Protein AF-A0A966WTR9-F1 (afdb_monomer)

Nearest PDB structures (foldseek):
  5vy1-assembly1_A  TM=8.116E-01  e=1.326E-02  Bombyx mori
  5vy1-assembly2_B  TM=8.056E-01  e=3.509E-02  Bombyx mori
  5vqg-assembly1_A  TM=7.718E-01  e=3.509E-02  Bombyx mori
  1n27-assembly1_A  TM=5.416E-01  e=1.338E-01  Mus musculus
  1yby-assembly1_B  TM=5.704E-01  e=6.509E-01  Acetivibrio thermocellus

Radius of gyration: 35.1 Å; Cα contacts (8 Å, |Δi|>4): 153; chains: 1; bounding box: 40×88×112 Å

Structure (mmCIF, N/CA/C/O backbone):
data_AF-A0A966WTR9-F1
#
_entry.id   AF-A0A966WTR9-F1
#
loop_
_atom_site.group_PDB
_atom_site.id
_atom_site.type_symbol
_atom_site.label_atom_id
_atom_site.label_alt_id
_atom_site.label_comp_id
_atom_site.label_asym_id
_atom_site.label_entity_id
_atom_site.label_seq_id
_atom_site.pdbx_PDB_ins_code
_atom_site.Cartn_x
_atom_site.Cartn_y
_atom_site.Cartn_z
_atom_site.occupancy
_atom_site.B_iso_or_equiv
_atom_site.auth_seq_id
_atom_site.auth_comp_id
_atom_site.auth_asym_id
_atom_site.auth_atom_id
_atom_site.pdbx_PDB_model_num
ATOM 1 N N . MET A 1 1 ? -11.547 19.843 -54.036 1.00 42.50 1 MET A N 1
ATOM 2 C CA . MET A 1 1 ? -10.517 19.031 -53.358 1.00 42.50 1 MET A CA 1
ATOM 3 C C . MET A 1 1 ? -10.434 19.549 -51.929 1.00 42.50 1 MET A C 1
ATOM 5 O O . MET A 1 1 ? -9.805 20.568 -51.692 1.00 42.50 1 MET A O 1
ATOM 9 N N . ILE A 1 2 ? -11.232 18.971 -51.029 1.00 42.31 2 ILE A N 1
ATOM 10 C CA . ILE A 1 2 ? -11.314 19.386 -4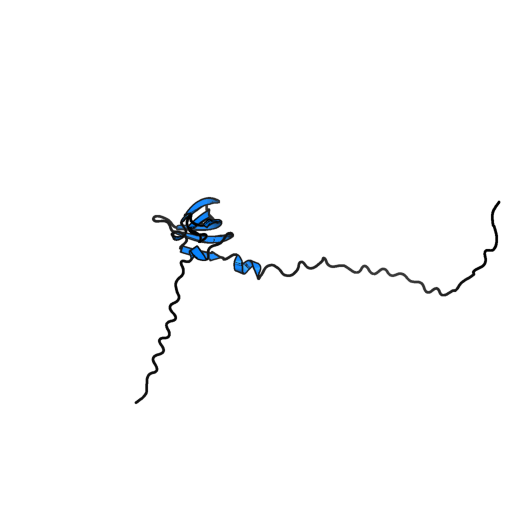9.621 1.00 42.31 2 ILE A CA 1
ATOM 11 C C . ILE A 1 2 ? -10.235 18.598 -48.881 1.00 42.31 2 ILE A C 1
ATOM 13 O O . ILE A 1 2 ? -10.283 17.370 -48.862 1.00 42.31 2 ILE A O 1
ATOM 17 N N . GLY A 1 3 ? -9.236 19.298 -48.347 1.00 41.25 3 GLY A N 1
ATOM 18 C CA . GLY A 1 3 ? -8.239 18.702 -47.467 1.00 41.25 3 GLY A CA 1
ATOM 19 C C . GLY A 1 3 ? -8.897 18.341 -46.143 1.00 41.25 3 GLY A C 1
ATOM 20 O O . GLY A 1 3 ? -9.373 19.218 -45.428 1.00 41.25 3 GLY A O 1
ATOM 21 N N . VAL A 1 4 ? -8.950 17.049 -45.834 1.00 51.28 4 VAL A N 1
ATOM 22 C CA . VAL A 1 4 ? -9.266 16.565 -44.491 1.00 51.28 4 VAL A CA 1
ATOM 23 C C . VAL A 1 4 ? -8.014 16.735 -43.635 1.00 51.28 4 VAL A C 1
ATOM 25 O O . VAL A 1 4 ? -7.055 15.976 -43.753 1.00 51.28 4 VAL A O 1
ATOM 28 N N . SER A 1 5 ? -7.992 17.785 -42.816 1.00 47.16 5 SER A N 1
ATOM 29 C CA . SER A 1 5 ? -6.986 17.953 -41.770 1.00 47.16 5 SER A CA 1
ATOM 30 C C . SER A 1 5 ? -7.114 16.790 -40.790 1.00 47.16 5 SER A C 1
ATOM 32 O O . SER A 1 5 ? -8.107 16.685 -40.073 1.00 47.16 5 SER A O 1
ATOM 34 N N . GLY A 1 6 ? -6.124 15.899 -40.796 1.00 43.19 6 GLY A N 1
ATOM 35 C CA . GLY A 1 6 ? -5.984 14.847 -39.801 1.00 43.19 6 GLY A CA 1
ATOM 36 C C . GLY A 1 6 ? -5.632 15.463 -38.454 1.00 43.19 6 GLY A C 1
ATOM 37 O O . GLY A 1 6 ? -4.472 15.773 -38.195 1.00 43.19 6 GLY A O 1
ATOM 38 N N . ASP A 1 7 ? -6.638 15.641 -37.604 1.00 53.59 7 ASP A N 1
ATOM 39 C CA . ASP A 1 7 ? -6.426 15.739 -36.166 1.00 53.59 7 ASP A CA 1
ATOM 40 C C . ASP A 1 7 ? -6.000 14.354 -35.665 1.00 53.59 7 ASP A C 1
ATOM 42 O O . ASP A 1 7 ? -6.775 13.400 -35.636 1.00 53.59 7 ASP A O 1
ATOM 46 N N . SER A 1 8 ? -4.717 14.200 -35.366 1.00 53.16 8 SER A N 1
ATOM 47 C CA . SER A 1 8 ? -4.193 13.034 -34.652 1.00 53.16 8 SER A CA 1
ATOM 48 C C . SER A 1 8 ? -3.019 13.471 -33.792 1.00 53.16 8 SER A C 1
ATOM 50 O O . SER A 1 8 ? -1.902 12.974 -33.894 1.00 53.16 8 SER A O 1
ATOM 52 N N . GLY A 1 9 ? -3.290 14.443 -32.923 1.00 41.25 9 GLY A N 1
ATOM 53 C CA . GLY A 1 9 ? -2.453 14.755 -31.774 1.00 41.25 9 GLY A CA 1
ATOM 54 C C . GLY A 1 9 ? -2.839 13.879 -30.588 1.00 41.25 9 GLY A C 1
ATOM 55 O O . GLY A 1 9 ? -3.249 14.403 -29.554 1.00 41.25 9 GLY A O 1
ATOM 56 N N . ALA A 1 10 ? -2.729 12.553 -30.721 1.00 48.59 10 ALA A N 1
ATOM 57 C CA . ALA A 1 10 ? -2.759 11.665 -29.566 1.00 48.59 10 ALA A CA 1
ATOM 58 C C . ALA A 1 10 ? -1.513 11.967 -28.723 1.00 48.59 10 ALA A C 1
ATOM 60 O O . ALA A 1 10 ? -0.435 11.414 -28.936 1.00 48.59 10 ALA A O 1
ATOM 61 N N . ARG A 1 11 ? -1.650 12.917 -27.793 1.00 50.09 11 ARG A N 1
ATOM 62 C CA . ARG A 1 11 ? -0.721 13.112 -26.685 1.00 50.09 11 ARG A CA 1
ATOM 63 C C . ARG A 1 11 ? -0.646 11.773 -25.966 1.00 50.09 11 ARG A C 1
ATOM 65 O O . ARG A 1 11 ? -1.601 11.404 -25.291 1.00 50.09 11 ARG A O 1
ATOM 72 N N . GLY A 1 12 ? 0.437 11.028 -26.174 1.00 40.59 12 GLY A N 1
ATOM 73 C CA . GLY A 1 12 ? 0.712 9.825 -25.405 1.00 40.59 12 GLY A CA 1
ATOM 74 C C . GLY A 1 12 ? 0.669 10.210 -23.936 1.00 40.59 12 GLY A C 1
ATOM 75 O O . GLY A 1 12 ? 1.545 10.927 -23.460 1.00 40.59 12 GLY A O 1
ATOM 76 N N . VAL A 1 13 ? -0.399 9.823 -23.241 1.00 55.16 13 VAL A N 1
ATOM 77 C CA . VAL A 1 13 ? -0.427 9.894 -21.788 1.00 55.16 13 VAL A CA 1
ATOM 78 C C . VAL A 1 13 ? 0.572 8.836 -21.371 1.00 55.16 13 VAL A C 1
ATOM 80 O O . VAL A 1 13 ? 0.293 7.645 -21.471 1.00 55.16 13 VAL A O 1
ATOM 83 N N . GLU A 1 14 ? 1.780 9.261 -21.026 1.00 52.31 14 GLU A N 1
ATOM 84 C CA . GLU A 1 14 ? 2.748 8.382 -20.397 1.00 52.31 14 GLU A CA 1
ATOM 85 C C . GLU A 1 14 ? 2.097 7.886 -19.105 1.00 52.31 14 GLU A C 1
ATOM 87 O O . GLU A 1 14 ? 1.940 8.638 -18.141 1.00 52.31 14 GLU A O 1
ATOM 92 N N . LEU A 1 15 ? 1.584 6.652 -19.145 1.00 61.50 15 LEU A N 1
ATOM 93 C CA . LEU A 1 15 ? 0.920 6.004 -18.023 1.00 61.50 15 LEU A CA 1
ATOM 94 C C . LEU A 1 15 ? 2.002 5.664 -17.005 1.00 61.50 15 LEU A C 1
ATOM 96 O O . LEU A 1 15 ? 2.492 4.537 -16.946 1.00 61.50 15 LEU A O 1
ATOM 100 N N . GLN A 1 16 ? 2.419 6.668 -16.237 1.00 72.62 16 GLN A N 1
ATOM 101 C CA . GLN A 1 16 ? 3.275 6.424 -15.093 1.00 72.62 16 GLN A CA 1
ATOM 102 C C . GLN A 1 16 ? 2.561 5.429 -14.171 1.00 72.62 16 GLN A C 1
ATOM 104 O O . GLN A 1 16 ? 1.354 5.571 -13.938 1.00 72.62 16 GLN A O 1
ATOM 109 N N . PRO A 1 17 ? 3.271 4.411 -13.660 1.00 81.38 17 PRO A N 1
ATOM 110 C CA . PRO A 1 17 ? 2.685 3.470 -12.725 1.00 81.38 17 PRO A CA 1
ATOM 111 C C . PRO A 1 17 ? 2.046 4.207 -11.548 1.00 81.38 17 PRO A C 1
ATOM 113 O O . PRO A 1 17 ? 2.687 5.048 -10.918 1.00 81.38 17 PRO A O 1
ATOM 116 N N . GLN A 1 18 ? 0.785 3.891 -11.243 1.00 83.12 18 GLN A N 1
ATOM 117 C CA . GLN A 1 18 ? 0.010 4.646 -10.252 1.00 83.12 18 GLN A CA 1
ATOM 118 C C . GLN A 1 18 ? 0.656 4.636 -8.862 1.00 83.12 18 GLN A C 1
ATOM 120 O O . GLN A 1 18 ? 0.543 5.610 -8.122 1.00 83.12 18 GLN A O 1
ATOM 125 N N . PHE A 1 19 ? 1.401 3.579 -8.529 1.00 84.00 19 PHE A N 1
ATOM 126 C CA . PHE A 1 19 ? 2.123 3.477 -7.264 1.00 84.00 19 PHE A CA 1
ATOM 127 C C . PHE A 1 19 ? 3.179 4.572 -7.063 1.00 84.00 19 PHE A C 1
ATOM 129 O O . PHE A 1 19 ? 3.492 4.897 -5.923 1.00 84.00 19 PHE A O 1
ATOM 136 N N . LEU A 1 20 ? 3.707 5.186 -8.130 1.00 88.62 20 LEU A N 1
ATOM 137 C CA . LEU A 1 20 ? 4.664 6.292 -8.003 1.00 88.62 20 LEU A CA 1
ATOM 138 C C . LEU A 1 20 ? 4.027 7.551 -7.402 1.00 88.62 20 LEU A C 1
ATOM 140 O O . LEU A 1 20 ? 4.736 8.378 -6.835 1.00 88.62 20 LEU A O 1
ATOM 144 N N . ALA A 1 21 ? 2.703 7.687 -7.510 1.00 89.50 21 ALA A N 1
ATOM 145 C CA . ALA A 1 21 ? 1.945 8.779 -6.908 1.00 89.50 21 ALA A CA 1
ATOM 146 C C . ALA A 1 21 ? 1.409 8.440 -5.505 1.00 89.50 21 ALA A C 1
ATOM 148 O O . ALA A 1 21 ? 0.863 9.320 -4.839 1.00 89.50 21 ALA A O 1
ATOM 149 N N . ALA A 1 22 ? 1.535 7.188 -5.050 1.00 91.44 22 ALA A N 1
ATOM 150 C CA . ALA A 1 22 ? 0.999 6.759 -3.766 1.00 91.44 22 ALA A CA 1
ATOM 151 C C . ALA A 1 22 ? 1.872 7.275 -2.613 1.00 91.44 22 ALA A C 1
ATOM 153 O O . ALA A 1 22 ? 3.088 7.074 -2.585 1.00 91.44 22 ALA A O 1
ATOM 154 N N . GLY A 1 23 ? 1.236 7.919 -1.637 1.00 92.44 23 GLY A N 1
ATOM 155 C CA . GLY A 1 23 ? 1.884 8.470 -0.448 1.00 92.44 23 GLY A CA 1
ATOM 156 C C . GLY A 1 23 ? 1.200 8.064 0.855 1.00 92.44 23 GLY A C 1
ATOM 157 O O . GLY A 1 23 ? 0.094 7.522 0.861 1.00 92.44 23 GLY A O 1
ATOM 158 N N . VAL A 1 24 ? 1.856 8.356 1.982 1.00 94.94 24 VAL A N 1
ATOM 159 C CA . VAL A 1 24 ? 1.303 8.103 3.322 1.00 94.94 24 VAL A CA 1
ATOM 160 C C . VAL A 1 24 ? -0.058 8.793 3.488 1.00 94.94 24 VAL A C 1
ATOM 162 O O . VAL A 1 24 ? -0.255 9.953 3.119 1.00 94.94 24 VAL A O 1
ATOM 165 N N . GLY A 1 25 ? -1.013 8.050 4.041 1.00 94.25 25 GLY A N 1
ATOM 166 C CA . GLY A 1 25 ? -2.398 8.450 4.255 1.00 94.25 25 GLY A CA 1
ATOM 167 C C . GLY A 1 25 ? -3.323 8.225 3.056 1.00 94.25 25 GLY A C 1
ATOM 168 O O . GLY A 1 25 ? -4.536 8.330 3.221 1.00 94.25 25 GLY A O 1
ATOM 169 N N . ASN A 1 26 ? -2.806 7.901 1.866 1.00 95.69 26 ASN A N 1
ATOM 170 C CA . ASN A 1 26 ? -3.660 7.552 0.728 1.00 95.69 26 ASN A CA 1
ATOM 171 C C . ASN A 1 26 ? -4.388 6.223 0.980 1.00 95.69 26 ASN A C 1
ATOM 173 O O . ASN A 1 26 ? -3.811 5.299 1.560 1.00 95.69 26 ASN A O 1
ATOM 177 N N . LEU A 1 27 ? -5.628 6.111 0.496 1.00 96.00 27 LEU A N 1
ATOM 178 C CA . LEU A 1 27 ? -6.318 4.821 0.383 1.00 96.00 27 LEU A CA 1
ATOM 179 C C . LEU A 1 27 ? -5.982 4.216 -0.968 1.00 96.00 27 LEU A C 1
ATOM 181 O O . LEU A 1 27 ? -6.203 4.849 -2.003 1.00 96.00 27 LEU A O 1
ATOM 185 N N . VAL A 1 28 ? -5.490 2.987 -0.945 1.00 96.69 28 VAL A N 1
ATOM 186 C CA . VAL A 1 28 ? -5.048 2.273 -2.138 1.00 96.69 28 VAL A CA 1
ATOM 187 C C . VAL A 1 28 ? -5.773 0.945 -2.294 1.00 96.69 28 VAL A C 1
ATOM 189 O O . VAL A 1 28 ? -6.201 0.342 -1.307 1.00 96.69 28 VAL A O 1
ATOM 192 N N . VAL A 1 29 ? -5.875 0.489 -3.541 1.00 97.06 29 VAL A N 1
ATOM 193 C CA . VAL A 1 29 ? -6.216 -0.895 -3.879 1.00 97.06 29 VAL A CA 1
ATOM 194 C C . VAL A 1 29 ? -4.922 -1.667 -4.078 1.00 97.06 29 VAL A C 1
ATOM 196 O O . VAL A 1 29 ? -4.079 -1.292 -4.898 1.00 97.06 29 VAL A O 1
ATOM 199 N N . VAL A 1 30 ? -4.792 -2.759 -3.337 1.00 96.50 30 VAL A N 1
ATOM 200 C CA . VAL A 1 30 ? -3.706 -3.722 -3.464 1.00 96.50 30 VAL A CA 1
ATOM 201 C C . VAL A 1 30 ? -4.239 -4.951 -4.186 1.00 96.50 30 VAL A C 1
ATOM 203 O O . VAL A 1 30 ? -5.203 -5.564 -3.732 1.00 96.50 30 VAL A O 1
ATOM 206 N N . GLN A 1 31 ? -3.587 -5.334 -5.278 1.00 96.31 31 GLN A N 1
ATOM 207 C CA . GLN A 1 31 ? -3.857 -6.562 -6.014 1.00 96.31 31 GLN A CA 1
ATOM 208 C C . GLN A 1 31 ? -2.700 -7.540 -5.806 1.00 96.31 31 GLN A C 1
ATOM 210 O O . GLN A 1 31 ? -1.542 -7.247 -6.101 1.00 96.31 31 GLN A O 1
ATOM 215 N N . THR A 1 32 ? -3.023 -8.729 -5.313 1.00 91.75 32 THR A N 1
ATOM 216 C CA . THR A 1 32 ? -2.120 -9.885 -5.292 1.00 91.75 32 THR A CA 1
ATOM 217 C C . THR A 1 32 ? -2.558 -10.891 -6.358 1.00 91.75 32 THR A C 1
ATOM 219 O O . THR A 1 32 ? -3.547 -10.667 -7.056 1.00 91.75 32 THR A O 1
ATOM 222 N N . ARG A 1 33 ? -1.831 -12.005 -6.505 1.00 91.31 33 ARG A N 1
ATOM 223 C CA . ARG A 1 33 ? -2.186 -13.044 -7.488 1.00 91.31 33 ARG A CA 1
ATOM 224 C C . ARG A 1 33 ? -3.557 -13.667 -7.231 1.00 91.31 33 ARG A C 1
ATOM 226 O O . ARG A 1 33 ? -4.256 -13.966 -8.191 1.00 91.31 33 ARG A O 1
ATOM 233 N N . ASP A 1 34 ? -3.916 -13.837 -5.962 1.00 93.62 34 ASP A N 1
ATOM 234 C CA . ASP A 1 34 ? -5.082 -14.625 -5.553 1.00 93.62 34 ASP A CA 1
ATOM 235 C C . ASP A 1 34 ? -6.206 -13.771 -4.944 1.00 93.62 34 ASP A C 1
ATOM 237 O O . ASP A 1 34 ? -7.321 -14.256 -4.784 1.00 93.62 34 ASP A O 1
ATOM 241 N N . ASP A 1 35 ? -5.928 -12.509 -4.600 1.00 95.25 35 ASP A N 1
ATOM 242 C CA . ASP A 1 35 ? -6.864 -11.653 -3.861 1.00 95.25 35 ASP A CA 1
ATOM 243 C C . ASP A 1 35 ? -6.597 -10.155 -4.084 1.00 95.25 35 ASP A C 1
ATOM 245 O O . ASP A 1 35 ? -5.487 -9.764 -4.473 1.00 95.25 35 ASP A O 1
ATOM 249 N N . TRP A 1 36 ? -7.583 -9.315 -3.778 1.00 96.12 36 TRP A N 1
ATOM 250 C CA . TRP A 1 36 ? -7.462 -7.860 -3.739 1.00 96.12 36 TRP A CA 1
ATOM 251 C C . TRP A 1 36 ? -8.053 -7.302 -2.447 1.00 96.12 36 TRP A C 1
ATOM 253 O O . TRP A 1 36 ? -9.013 -7.827 -1.893 1.00 96.12 36 TRP A O 1
ATOM 263 N N . TRP A 1 37 ? -7.486 -6.206 -1.959 1.00 97.50 37 TRP A N 1
ATOM 264 C CA . TRP A 1 37 ? -7.982 -5.553 -0.752 1.00 97.50 37 TRP A CA 1
ATOM 265 C C . TRP A 1 37 ? -7.635 -4.070 -0.749 1.00 97.50 37 TRP A C 1
ATOM 267 O O . TRP A 1 37 ? -6.772 -3.605 -1.496 1.00 97.50 37 TRP A O 1
ATOM 277 N N . MET A 1 38 ? -8.325 -3.314 0.101 1.00 97.81 38 MET A N 1
ATOM 278 C CA . MET A 1 38 ? -8.093 -1.882 0.265 1.00 97.81 38 MET A CA 1
ATOM 279 C C . MET A 1 38 ? -7.407 -1.584 1.587 1.00 97.81 38 MET A C 1
ATOM 281 O O . MET A 1 38 ? -7.691 -2.205 2.616 1.00 97.81 38 MET A O 1
ATOM 285 N N . GLY A 1 39 ? -6.538 -0.582 1.581 1.00 97.44 39 GLY A N 1
ATOM 286 C CA . GLY A 1 39 ? -5.846 -0.187 2.792 1.00 97.44 39 GLY A CA 1
ATOM 287 C C . GLY A 1 39 ? -5.246 1.202 2.739 1.00 97.44 39 GLY A C 1
ATOM 288 O O . GLY A 1 39 ? -5.048 1.776 1.670 1.00 97.44 39 GLY A O 1
ATOM 289 N N . HIS A 1 40 ? -4.975 1.747 3.920 1.00 97.56 40 HIS A N 1
ATOM 290 C CA . HIS A 1 40 ? -4.299 3.030 4.052 1.00 97.56 40 HIS A CA 1
ATOM 291 C C . HIS A 1 40 ? -2.792 2.818 4.047 1.00 97.56 40 HIS A C 1
ATOM 293 O O . HIS A 1 40 ? -2.275 1.994 4.806 1.00 97.56 40 HIS A O 1
ATOM 299 N N . VAL A 1 41 ? -2.083 3.582 3.221 1.00 96.69 41 VAL A N 1
ATOM 300 C CA . VAL A 1 41 ? -0.619 3.609 3.241 1.00 96.69 41 VAL A CA 1
ATOM 301 C C . VAL A 1 41 ? -0.165 4.281 4.532 1.00 96.69 41 VAL A C 1
ATOM 303 O O . VAL A 1 41 ? -0.525 5.426 4.797 1.00 96.69 41 VAL A O 1
ATOM 306 N N . ILE A 1 42 ? 0.647 3.594 5.327 1.00 96.62 42 ILE A N 1
ATOM 307 C CA . ILE A 1 42 ? 1.193 4.135 6.581 1.00 96.62 42 ILE A CA 1
ATOM 308 C C . ILE A 1 42 ? 2.688 4.437 6.481 1.00 96.62 42 ILE A C 1
ATOM 310 O O . ILE A 1 42 ? 3.187 5.304 7.192 1.00 96.62 42 ILE A O 1
ATOM 314 N N . HIS A 1 43 ? 3.398 3.758 5.578 1.00 95.12 43 HIS A N 1
ATOM 315 C CA . HIS A 1 43 ? 4.815 3.989 5.323 1.00 95.12 43 HIS A CA 1
ATOM 316 C C . HIS A 1 43 ? 5.157 3.660 3.869 1.00 95.12 43 HIS A C 1
ATOM 318 O O . HIS A 1 43 ? 4.627 2.698 3.309 1.00 95.12 43 HIS A O 1
ATOM 324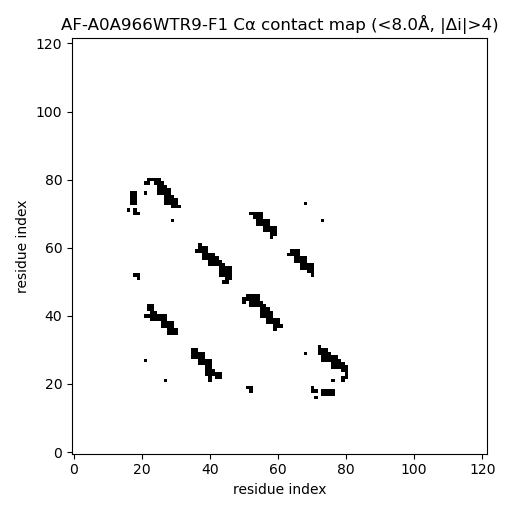 N N . VAL A 1 44 ? 6.056 4.449 3.281 1.00 94.50 44 VAL A N 1
ATOM 325 C CA . VAL A 1 44 ? 6.575 4.260 1.922 1.00 94.50 44 VAL A CA 1
ATOM 326 C C . VAL A 1 44 ? 8.085 4.154 2.009 1.00 94.50 44 VAL A C 1
ATOM 328 O O . VAL A 1 44 ? 8.730 5.000 2.624 1.00 94.50 44 VAL A O 1
ATOM 331 N N . GLU A 1 45 ? 8.645 3.127 1.385 1.00 92.44 45 GLU A N 1
ATOM 332 C CA . GLU A 1 45 ? 10.080 2.885 1.376 1.00 92.44 45 GLU A CA 1
ATOM 333 C C . GLU A 1 45 ? 10.623 2.859 -0.055 1.00 92.44 45 GLU A C 1
ATOM 335 O O . GLU A 1 45 ? 10.118 2.162 -0.947 1.00 92.44 45 GLU A O 1
ATOM 340 N N . GLY A 1 46 ? 11.664 3.664 -0.272 1.00 88.00 46 GLY A N 1
ATOM 341 C CA . GLY A 1 46 ? 12.407 3.700 -1.523 1.00 88.00 46 GLY A CA 1
ATOM 342 C C . GLY A 1 46 ? 13.278 2.458 -1.704 1.00 88.00 46 GLY A C 1
ATOM 343 O O . GLY A 1 46 ? 13.699 1.828 -0.737 1.00 88.00 46 GLY A O 1
ATOM 344 N N . GLY A 1 47 ? 13.560 2.091 -2.950 1.00 80.50 47 GLY A N 1
ATOM 345 C CA . GLY A 1 47 ? 14.427 0.950 -3.246 1.00 80.50 47 GLY A CA 1
ATOM 346 C C . GLY A 1 47 ? 15.902 1.212 -2.909 1.00 80.50 47 GLY A C 1
ATOM 347 O O . GLY A 1 47 ? 16.378 2.344 -2.922 1.00 80.50 47 GLY A O 1
ATOM 348 N N . ALA A 1 48 ? 16.690 0.147 -2.728 1.00 78.25 48 ALA A N 1
ATOM 349 C CA . ALA A 1 48 ? 18.125 0.246 -2.408 1.00 78.25 48 ALA A CA 1
ATOM 350 C C . ALA A 1 48 ? 18.961 1.056 -3.425 1.00 78.25 48 ALA A C 1
ATOM 352 O O . ALA A 1 48 ? 20.054 1.519 -3.109 1.00 78.25 48 ALA A O 1
ATOM 353 N N . ARG A 1 49 ? 18.469 1.200 -4.663 1.00 81.75 49 ARG A N 1
ATOM 354 C CA . ARG A 1 49 ? 19.148 1.909 -5.760 1.00 81.75 49 ARG A CA 1
ATOM 355 C C . ARG A 1 49 ? 18.510 3.256 -6.108 1.00 81.75 49 ARG A C 1
ATOM 357 O O . ARG A 1 49 ? 19.083 3.996 -6.901 1.00 81.75 49 ARG A O 1
ATOM 364 N N . SER A 1 50 ? 17.334 3.568 -5.563 1.00 80.94 50 SER A N 1
ATOM 365 C CA . SER A 1 50 ? 16.578 4.774 -5.909 1.00 80.94 50 SER A CA 1
ATOM 366 C C . SER A 1 50 ? 15.582 5.138 -4.818 1.00 80.94 50 SER A C 1
ATOM 368 O O . SER A 1 50 ? 14.865 4.275 -4.332 1.00 80.94 50 SER A O 1
ATOM 370 N N . GLN A 1 51 ? 15.419 6.431 -4.545 1.00 82.88 51 GLN A N 1
ATOM 371 C CA . GLN A 1 51 ? 14.394 6.934 -3.619 1.00 82.88 51 GLN A CA 1
ATOM 372 C C . GLN A 1 51 ? 12.949 6.741 -4.124 1.00 82.88 51 GLN A C 1
ATOM 374 O O . GLN A 1 51 ? 12.006 7.047 -3.403 1.00 82.88 51 GLN A O 1
ATOM 379 N N . ALA A 1 52 ? 12.760 6.244 -5.352 1.00 86.94 52 ALA A N 1
ATOM 380 C CA . ALA A 1 52 ? 11.439 5.944 -5.892 1.00 86.94 52 ALA A CA 1
ATOM 381 C C . ALA A 1 52 ? 10.712 4.891 -5.029 1.00 86.94 52 ALA A C 1
ATOM 383 O O . ALA A 1 52 ? 11.353 3.903 -4.647 1.00 86.94 52 ALA A O 1
ATOM 384 N N . PRO A 1 53 ? 9.403 5.071 -4.751 1.00 87.88 53 PRO A N 1
ATOM 385 C CA . PRO A 1 53 ? 8.616 4.133 -3.956 1.00 87.88 53 PRO A CA 1
ATOM 386 C C . PRO A 1 53 ? 8.727 2.702 -4.486 1.00 87.88 53 PRO A C 1
ATOM 388 O O . PRO A 1 53 ? 8.466 2.449 -5.661 1.00 87.88 53 PRO A O 1
ATOM 391 N N . SER A 1 54 ? 9.119 1.770 -3.619 1.00 91.31 54 SER A N 1
ATOM 392 C CA . SER A 1 54 ? 9.316 0.359 -3.980 1.00 91.31 54 SER A CA 1
ATOM 393 C C . SER A 1 54 ? 8.532 -0.597 -3.087 1.00 91.31 54 SER A C 1
ATOM 395 O O . SER A 1 54 ? 8.032 -1.611 -3.571 1.00 91.31 54 SER A O 1
ATOM 397 N N . LEU A 1 55 ? 8.382 -0.246 -1.807 1.00 94.56 55 LEU A N 1
ATOM 398 C CA . LEU A 1 55 ? 7.633 -1.000 -0.812 1.00 94.56 55 LEU A CA 1
ATOM 399 C C . LEU A 1 55 ? 6.680 -0.069 -0.067 1.00 94.56 55 LEU A C 1
ATOM 401 O O . LEU A 1 55 ? 7.013 1.073 0.253 1.00 94.56 55 LEU A O 1
ATOM 405 N N . PHE A 1 56 ? 5.502 -0.592 0.244 1.00 95.75 56 PHE A N 1
ATOM 406 C CA . PHE A 1 56 ? 4.453 0.110 0.967 1.00 95.75 56 PHE A CA 1
ATOM 407 C C . PHE A 1 56 ? 4.027 -0.730 2.160 1.00 95.75 56 PHE A C 1
ATOM 409 O O . PHE A 1 56 ? 3.699 -1.905 2.000 1.00 95.75 56 PHE A O 1
ATOM 416 N N . GLN A 1 57 ? 3.988 -0.132 3.348 1.00 97.31 57 GLN A N 1
ATOM 417 C CA . GLN A 1 57 ? 3.242 -0.712 4.460 1.00 97.31 57 GLN A CA 1
ATOM 418 C C . GLN A 1 57 ? 1.821 -0.180 4.400 1.00 97.31 57 GLN A C 1
ATOM 420 O O . GLN A 1 57 ? 1.597 1.035 4.408 1.00 97.31 57 GLN A O 1
ATOM 425 N N . VAL A 1 58 ? 0.870 -1.100 4.326 1.00 97.50 58 VAL A N 1
ATOM 426 C CA . VAL A 1 58 ? -0.537 -0.789 4.115 1.00 97.50 58 VAL A CA 1
ATOM 427 C C . VAL A 1 58 ? -1.358 -1.468 5.207 1.00 97.50 58 VAL A C 1
ATOM 429 O O . VAL A 1 58 ? -1.239 -2.675 5.428 1.00 97.50 58 VAL A O 1
ATOM 432 N N . ALA A 1 59 ? -2.183 -0.687 5.900 1.00 97.88 59 ALA A N 1
ATOM 433 C CA . ALA A 1 59 ? -3.132 -1.179 6.892 1.00 97.88 59 ALA A CA 1
ATOM 434 C C . ALA A 1 59 ? -4.461 -1.522 6.207 1.00 97.88 59 ALA A C 1
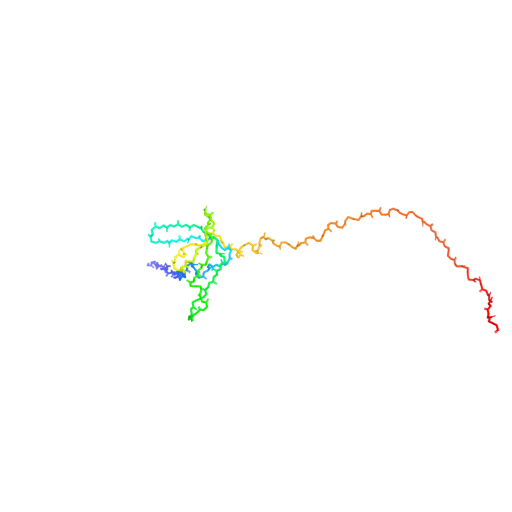ATOM 436 O O . ALA A 1 59 ? -5.114 -0.641 5.644 1.00 97.88 59 ALA A O 1
ATOM 437 N N . CYS A 1 60 ? -4.850 -2.796 6.237 1.00 97.00 60 CYS A N 1
ATOM 438 C CA . CYS A 1 60 ? -6.091 -3.291 5.642 1.00 97.00 60 CYS A CA 1
ATOM 439 C C . CYS A 1 60 ? -7.320 -2.658 6.305 1.00 97.00 60 CYS A C 1
ATOM 441 O O . CYS A 1 60 ? -7.420 -2.652 7.531 1.00 97.00 60 CYS A O 1
ATOM 443 N N . VAL A 1 61 ? -8.262 -2.156 5.500 1.00 97.25 61 VAL A N 1
ATOM 444 C CA . VAL A 1 61 ? -9.500 -1.531 5.999 1.00 97.25 61 VAL A CA 1
ATOM 445 C C . VAL A 1 61 ? -10.394 -2.541 6.717 1.00 97.25 61 VAL A C 1
ATOM 447 O O . VAL A 1 61 ? -10.972 -2.208 7.747 1.00 97.25 61 VAL A O 1
ATOM 450 N N . ASP A 1 62 ? -10.469 -3.773 6.216 1.00 95.75 62 ASP A N 1
ATOM 451 C CA . ASP A 1 62 ? -11.404 -4.772 6.744 1.00 95.75 62 ASP A CA 1
ATOM 452 C C . ASP A 1 62 ? -10.899 -5.437 8.031 1.00 95.75 62 ASP A C 1
ATOM 454 O O . ASP A 1 62 ? -11.681 -5.786 8.911 1.00 95.75 62 ASP A O 1
ATOM 458 N N . THR A 1 63 ? -9.581 -5.628 8.148 1.00 95.81 63 THR A N 1
ATOM 459 C CA . THR A 1 63 ? -8.980 -6.432 9.231 1.00 95.81 63 THR A CA 1
ATOM 460 C C . THR A 1 63 ? -8.082 -5.637 10.170 1.00 95.81 63 THR A C 1
ATOM 462 O O . THR A 1 63 ? -7.719 -6.135 11.233 1.00 95.81 63 THR A O 1
ATOM 465 N N . GLY A 1 64 ? -7.652 -4.438 9.775 1.00 94.62 64 GLY A N 1
ATOM 466 C CA . GLY A 1 64 ? -6.623 -3.674 10.482 1.00 94.62 64 GLY A CA 1
ATOM 467 C C . GLY A 1 64 ? -5.209 -4.264 10.382 1.00 94.62 64 GLY A C 1
ATOM 468 O O . GLY A 1 64 ? -4.272 -3.678 10.919 1.00 94.62 64 GLY A O 1
ATOM 469 N N . ALA A 1 65 ? -5.015 -5.400 9.700 1.00 96.94 65 ALA A N 1
ATOM 470 C CA . ALA A 1 65 ? -3.699 -6.013 9.553 1.00 96.94 65 ALA A CA 1
ATOM 471 C C . ALA A 1 65 ? -2.768 -5.133 8.706 1.00 96.94 65 ALA A C 1
ATOM 473 O O . ALA A 1 65 ? -3.145 -4.679 7.623 1.00 96.94 65 ALA A O 1
ATOM 474 N N . ILE A 1 66 ? -1.533 -4.943 9.174 1.00 96.81 66 ILE A N 1
ATOM 475 C CA . ILE A 1 66 ? -0.487 -4.227 8.438 1.00 96.81 66 ILE A CA 1
ATOM 476 C C . ILE A 1 66 ? 0.273 -5.225 7.571 1.00 96.81 66 ILE A C 1
ATOM 478 O O . ILE A 1 66 ? 0.752 -6.249 8.061 1.00 96.81 66 ILE A O 1
ATOM 482 N N . ARG A 1 67 ? 0.386 -4.925 6.278 1.00 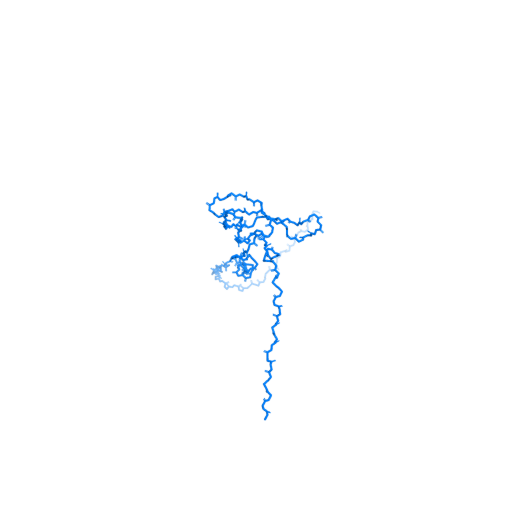95.75 67 ARG A N 1
ATOM 483 C CA . ARG A 1 67 ? 1.085 -5.766 5.303 1.00 95.75 67 ARG A CA 1
ATOM 484 C C . ARG A 1 67 ? 2.056 -4.924 4.490 1.00 95.75 67 ARG A C 1
ATOM 486 O O . ARG A 1 67 ? 1.703 -3.836 4.043 1.00 95.75 67 ARG A O 1
ATOM 493 N N . THR A 1 68 ? 3.256 -5.452 4.280 1.00 96.50 68 THR A N 1
ATOM 494 C CA . THR A 1 68 ? 4.230 -4.873 3.352 1.0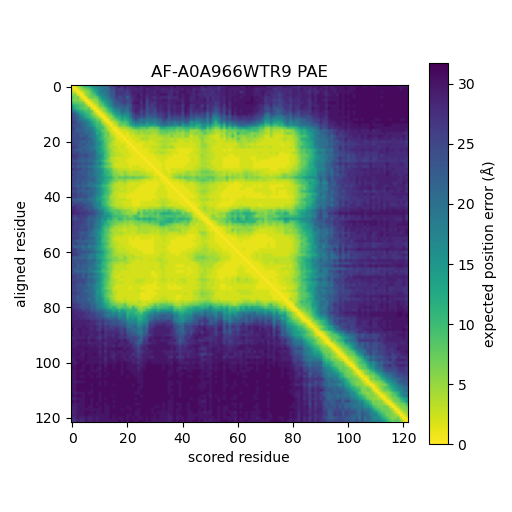0 96.50 68 THR A CA 1
ATOM 495 C C . THR A 1 68 ? 3.986 -5.436 1.959 1.00 96.50 68 THR A C 1
ATOM 497 O O . THR A 1 68 ? 3.945 -6.655 1.786 1.00 96.50 68 THR A O 1
ATOM 500 N N . VAL A 1 69 ? 3.820 -4.560 0.973 1.00 95.00 69 VAL A N 1
ATOM 501 C CA . VAL A 1 69 ? 3.544 -4.923 -0.423 1.00 95.00 69 VAL A CA 1
ATOM 502 C C . VAL A 1 69 ? 4.498 -4.190 -1.360 1.00 95.00 69 VAL A C 1
ATOM 504 O O . VAL A 1 69 ? 4.926 -3.074 -1.063 1.00 95.00 69 VAL A O 1
ATOM 507 N N . ASN A 1 70 ? 4.843 -4.813 -2.487 1.00 94.12 70 ASN A N 1
ATOM 508 C CA . ASN A 1 70 ? 5.617 -4.142 -3.529 1.00 94.12 70 ASN A CA 1
ATOM 509 C C . ASN A 1 70 ? 4.785 -3.043 -4.200 1.00 94.12 70 ASN A C 1
ATOM 511 O O . ASN A 1 70 ? 3.556 -3.118 -4.238 1.00 94.12 70 ASN A O 1
ATOM 515 N N . GLY A 1 71 ? 5.459 -2.046 -4.773 1.00 92.25 71 GLY A N 1
ATOM 516 C CA . GLY A 1 71 ? 4.795 -0.961 -5.493 1.00 92.25 71 GLY A CA 1
ATOM 517 C C . GLY A 1 71 ? 3.936 -1.434 -6.661 1.00 92.25 71 GLY A C 1
ATOM 518 O O . GLY A 1 71 ? 2.837 -0.926 -6.841 1.00 92.25 71 GLY A O 1
ATOM 519 N N . ASP A 1 72 ? 4.353 -2.467 -7.392 1.00 92.31 72 ASP A N 1
ATOM 520 C CA . ASP A 1 72 ? 3.571 -3.024 -8.504 1.00 92.31 72 ASP A CA 1
ATOM 521 C C . ASP A 1 72 ? 2.253 -3.682 -8.064 1.00 92.31 72 ASP A C 1
ATOM 523 O O . ASP A 1 72 ? 1.334 -3.801 -8.871 1.00 92.31 72 ASP A O 1
ATOM 527 N N . ALA A 1 73 ? 2.124 -4.053 -6.786 1.00 94.81 73 ALA A N 1
ATOM 528 C CA . ALA A 1 73 ? 0.868 -4.552 -6.234 1.00 94.81 73 ALA A CA 1
ATOM 529 C C . ALA A 1 73 ? -0.158 -3.430 -5.991 1.00 94.81 73 ALA A C 1
ATOM 531 O O . ALA A 1 73 ? -1.346 -3.714 -5.838 1.00 94.81 73 ALA A O 1
ATOM 532 N N . VAL A 1 74 ? 0.265 -2.160 -5.946 1.00 94.75 74 VAL A N 1
ATOM 533 C CA . VAL A 1 74 ? -0.638 -1.009 -5.814 1.00 94.75 74 VAL A CA 1
ATOM 534 C C . VAL A 1 74 ? -1.154 -0.623 -7.197 1.00 94.75 74 VAL A C 1
ATOM 536 O O . VAL A 1 74 ? -0.446 -0.024 -8.006 1.00 94.75 74 VAL A O 1
ATOM 539 N N . VAL A 1 75 ? -2.415 -0.960 -7.461 1.00 94.00 75 VAL A N 1
ATOM 540 C CA . V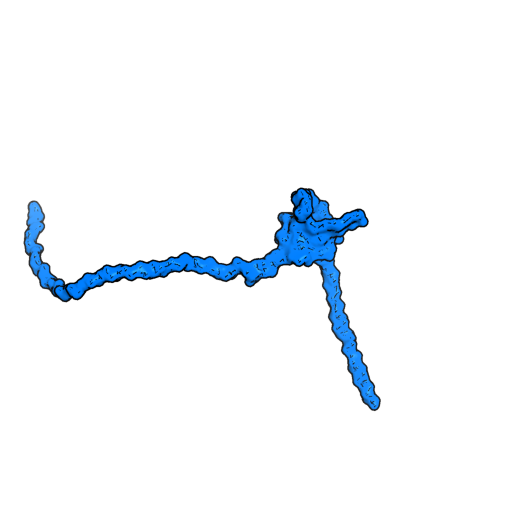AL A 1 75 ? -3.025 -0.802 -8.792 1.00 94.00 75 VAL A CA 1
ATOM 541 C C . VAL A 1 75 ? -3.881 0.453 -8.922 1.00 94.00 75 VAL A C 1
ATOM 543 O O . VAL A 1 75 ? -4.096 0.921 -10.038 1.00 94.00 75 VAL A O 1
ATOM 546 N N . ALA A 1 76 ? -4.360 1.000 -7.800 1.00 93.25 76 ALA A N 1
ATOM 547 C CA . ALA A 1 76 ? -5.162 2.218 -7.788 1.00 93.25 76 ALA A CA 1
ATOM 548 C C . ALA A 1 76 ? -5.018 3.023 -6.493 1.00 93.25 76 ALA A C 1
ATOM 550 O O . ALA A 1 76 ? -4.897 2.452 -5.408 1.00 93.25 76 ALA A O 1
ATOM 551 N N . ILE A 1 77 ? -5.109 4.350 -6.611 1.00 94.50 77 ILE A N 1
ATOM 552 C CA . ILE A 1 77 ? -5.272 5.280 -5.487 1.00 94.50 77 ILE A CA 1
ATOM 553 C C . ILE A 1 77 ? -6.727 5.750 -5.492 1.00 94.50 77 ILE A C 1
ATOM 555 O O . ILE A 1 77 ? -7.170 6.388 -6.443 1.00 94.50 77 ILE A O 1
ATOM 559 N N . LEU A 1 78 ? -7.476 5.417 -4.443 1.00 92.50 78 LEU A N 1
ATOM 560 C CA . LEU A 1 78 ? -8.900 5.748 -4.327 1.00 92.50 78 LEU A CA 1
ATOM 561 C C . LEU A 1 78 ? -9.136 7.112 -3.682 1.00 92.50 78 LEU A C 1
ATOM 563 O O . LEU A 1 78 ? -10.113 7.781 -4.000 1.00 92.50 78 LEU A O 1
ATOM 567 N N . GLN A 1 79 ? -8.261 7.513 -2.758 1.00 90.38 79 GLN A N 1
ATOM 568 C CA . GLN A 1 79 ? -8.300 8.846 -2.167 1.00 90.38 79 GLN A CA 1
ATOM 569 C C . GLN A 1 79 ? -6.876 9.342 -1.928 1.00 90.38 79 GLN A C 1
ATOM 571 O O . GLN A 1 79 ? -6.085 8.671 -1.253 1.00 90.38 79 GLN A O 1
ATOM 576 N N . SER A 1 80 ? -6.550 10.510 -2.483 1.00 85.38 80 SER A N 1
ATOM 577 C CA . SER A 1 80 ? -5.288 11.177 -2.190 1.00 85.38 80 SER A CA 1
ATOM 578 C C . SER A 1 80 ? -5.466 12.124 -1.010 1.00 85.38 80 SER A C 1
ATOM 580 O O . SER A 1 80 ? -6.453 12.844 -0.879 1.00 85.38 80 SER A O 1
ATOM 582 N N . THR A 1 81 ? -4.487 12.148 -0.115 1.00 76.25 81 THR A N 1
ATOM 583 C CA . THR A 1 81 ? -4.452 13.113 0.990 1.00 76.25 81 THR A CA 1
ATOM 584 C C . THR A 1 81 ? -4.000 14.498 0.536 1.00 76.25 81 THR A C 1
ATOM 586 O O . THR A 1 81 ? -4.259 15.471 1.245 1.00 76.25 81 THR A O 1
ATOM 589 N N . THR A 1 82 ? -3.406 14.617 -0.659 1.00 61.88 82 THR A N 1
ATOM 590 C CA . THR A 1 82 ? -2.932 15.902 -1.203 1.00 61.88 82 THR A CA 1
ATOM 591 C C . THR A 1 82 ? -4.083 16.897 -1.417 1.00 61.88 82 THR A C 1
ATOM 593 O O . THR A 1 82 ? -3.932 18.100 -1.234 1.00 61.88 82 THR A O 1
ATOM 596 N N . GLU A 1 83 ? -5.281 16.390 -1.701 1.00 54.19 83 GLU A N 1
ATOM 597 C CA . GLU A 1 83 ? -6.493 17.176 -1.959 1.00 54.19 83 GLU A CA 1
ATOM 598 C C . GLU A 1 83 ? -7.239 17.587 -0.672 1.00 54.19 83 GLU A C 1
ATOM 600 O O . GLU A 1 83 ? -7.977 18.573 -0.666 1.00 54.19 83 GLU A O 1
ATOM 605 N N . ARG A 1 84 ? -6.945 16.947 0.472 1.00 50.81 84 ARG A N 1
ATOM 606 C CA . ARG A 1 84 ? -7.461 17.354 1.795 1.00 50.81 84 ARG A CA 1
ATOM 607 C C . ARG A 1 84 ? -6.683 18.526 2.408 1.00 50.81 84 ARG A C 1
ATOM 609 O O . ARG A 1 84 ? -7.230 19.243 3.243 1.00 50.81 84 ARG A O 1
ATOM 616 N N . ALA A 1 85 ? -5.445 18.768 1.976 1.00 52.41 85 ALA A N 1
ATOM 617 C CA . ALA A 1 85 ? -4.660 19.922 2.427 1.00 52.41 85 ALA A CA 1
ATOM 618 C C . ALA A 1 85 ? -5.195 21.263 1.878 1.00 52.41 85 ALA A C 1
ATOM 620 O O . ALA A 1 85 ? -4.969 22.305 2.485 1.00 52.41 85 ALA A O 1
ATOM 621 N N . GLY A 1 86 ? -5.948 21.245 0.769 1.00 50.16 86 GLY A N 1
ATOM 622 C CA . GLY A 1 86 ? -6.563 22.439 0.174 1.00 50.16 86 GLY A CA 1
ATOM 623 C C . GLY A 1 86 ? -7.986 22.757 0.653 1.00 50.16 86 GLY A C 1
ATOM 624 O O . GLY A 1 86 ? -8.494 23.830 0.347 1.00 50.16 86 GLY A O 1
ATOM 625 N N . GLN A 1 87 ? -8.642 21.852 1.390 1.00 52.38 87 GLN A N 1
ATOM 626 C CA . GLN A 1 87 ? -10.064 21.985 1.764 1.00 52.38 87 GLN A CA 1
ATOM 627 C C . GLN A 1 87 ? -10.325 21.952 3.282 1.00 52.38 87 GLN A C 1
ATOM 629 O O . GLN A 1 87 ? -11.476 21.926 3.707 1.00 52.38 87 GLN A O 1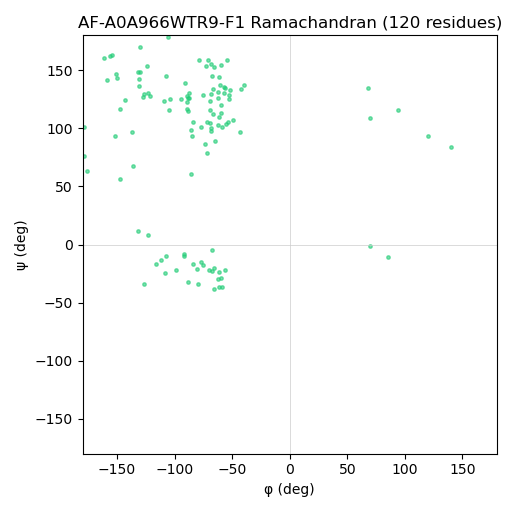
ATOM 634 N N . GLY A 1 88 ? -9.277 21.972 4.115 1.00 51.94 88 GLY A N 1
ATOM 635 C CA . GLY A 1 88 ? -9.399 21.850 5.577 1.00 51.94 88 GLY A CA 1
ATOM 636 C C . GLY A 1 88 ? -8.619 22.874 6.401 1.00 51.94 88 GLY A C 1
ATOM 637 O O . GLY A 1 88 ? -8.472 22.697 7.606 1.00 51.94 88 GLY A O 1
ATOM 638 N N . SER A 1 89 ? -8.085 23.933 5.797 1.00 49.25 89 SER A N 1
ATOM 639 C CA . SER A 1 89 ? -7.345 24.965 6.535 1.00 49.25 89 SER A CA 1
ATOM 640 C C . SER A 1 89 ? -7.756 26.354 6.074 1.00 49.25 89 SER A C 1
ATOM 642 O O . SER A 1 89 ? -6.983 27.101 5.484 1.00 49.25 89 SER A O 1
ATOM 644 N N . GLY A 1 90 ? -9.005 26.711 6.378 1.00 54.03 90 GLY A N 1
ATOM 645 C CA . GLY A 1 90 ? -9.276 28.108 6.699 1.00 54.03 90 GLY A CA 1
ATOM 646 C C . GLY A 1 90 ? -8.449 28.478 7.939 1.00 54.03 90 GLY A C 1
ATOM 647 O O . GLY A 1 90 ? -8.238 27.608 8.791 1.00 54.03 90 GLY A O 1
ATOM 648 N N . PRO A 1 91 ? -7.929 29.714 8.044 1.00 54.47 91 PRO A N 1
ATOM 649 C CA . PRO A 1 91 ? -7.210 30.136 9.238 1.00 54.47 91 PRO A CA 1
ATOM 650 C C . PRO A 1 91 ? -8.089 29.849 10.455 1.00 54.47 91 PRO A C 1
ATOM 652 O O . PRO A 1 91 ? -9.284 30.145 10.427 1.00 54.47 91 PRO A O 1
ATOM 655 N N . LEU A 1 92 ? -7.505 29.245 11.494 1.00 56.16 92 LEU A N 1
ATOM 656 C CA . LEU A 1 92 ? -8.141 29.129 12.803 1.00 56.16 92 LEU A CA 1
ATOM 657 C C . LEU A 1 92 ? -8.646 30.525 13.168 1.00 56.16 92 LEU A C 1
ATOM 659 O O . LEU A 1 92 ? -7.842 31.428 13.404 1.00 56.16 92 LEU A O 1
ATOM 663 N N . GLN A 1 93 ? -9.964 30.720 13.113 1.00 55.53 93 GLN A N 1
ATOM 664 C CA . GLN A 1 93 ? -10.574 31.983 13.486 1.00 55.53 93 GLN A CA 1
ATOM 665 C C . GLN A 1 93 ? -10.188 32.222 14.950 1.00 55.53 93 GLN A C 1
ATOM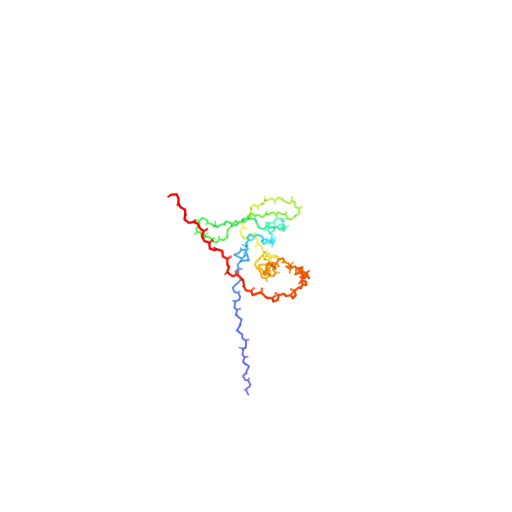 667 O O . GLN A 1 93 ? -10.461 31.357 15.789 1.00 55.53 93 GLN A O 1
ATOM 672 N N . PRO A 1 94 ? -9.483 33.320 15.274 1.00 45.84 94 PRO A N 1
ATOM 673 C CA . PRO A 1 94 ? -9.264 33.671 16.663 1.00 45.84 94 PRO A CA 1
ATOM 674 C C . PRO A 1 94 ? -10.640 33.804 17.314 1.00 45.84 94 PRO A C 1
ATOM 676 O O . PRO A 1 94 ? -11.532 34.431 16.745 1.00 45.84 94 PRO A O 1
ATOM 679 N N . ALA A 1 95 ? -10.799 33.140 18.459 1.00 54.59 95 ALA A N 1
ATOM 680 C CA . ALA A 1 95 ? -12.043 33.051 19.205 1.00 54.59 95 ALA A CA 1
ATOM 681 C C . ALA A 1 95 ? -12.768 34.401 19.254 1.00 54.59 95 ALA A C 1
ATOM 683 O O . ALA A 1 95 ? -12.147 35.430 19.533 1.00 54.59 95 ALA A O 1
ATOM 684 N N . ASP A 1 96 ? -14.073 34.358 18.986 1.00 56.75 96 ASP A N 1
ATOM 685 C CA . ASP A 1 96 ? -15.015 35.468 19.053 1.00 56.75 96 ASP A CA 1
ATOM 686 C C . ASP A 1 96 ? -14.801 36.311 20.312 1.00 56.75 96 ASP A C 1
ATOM 688 O O . ASP A 1 96 ? -15.291 36.003 21.405 1.00 56.75 96 ASP A O 1
ATOM 692 N N . ASN A 1 97 ? -14.055 37.400 20.145 1.00 59.59 97 ASN A N 1
ATOM 693 C CA . ASN A 1 97 ? -13.792 38.368 21.189 1.00 59.59 97 ASN A CA 1
ATOM 694 C C . ASN A 1 97 ? -15.087 39.166 21.385 1.00 59.59 97 ASN A C 1
ATOM 696 O O . ASN A 1 97 ? -15.313 40.175 20.723 1.00 59.59 97 ASN A O 1
ATOM 700 N N . HIS A 1 98 ? -15.983 38.653 22.229 1.00 60.03 98 HIS A N 1
ATOM 701 C CA . HIS A 1 98 ? -17.221 39.320 22.621 1.00 60.03 98 HIS A CA 1
ATOM 702 C C . HIS A 1 98 ? -16.879 40.666 23.285 1.00 60.03 98 HIS A C 1
ATOM 704 O O . HIS A 1 98 ? -16.321 40.664 24.390 1.00 60.03 98 HIS A O 1
ATOM 710 N N . PRO A 1 99 ? -17.211 41.829 22.687 1.00 53.41 99 PRO A N 1
ATOM 711 C CA . PRO A 1 99 ? -17.066 43.091 23.390 1.00 53.41 99 PRO A CA 1
ATOM 712 C C . PRO A 1 99 ? -18.147 43.164 24.472 1.00 53.41 99 PRO A C 1
ATOM 714 O O . PRO A 1 99 ? -19.330 43.376 24.206 1.00 53.41 99 PRO A O 1
ATOM 717 N N . HIS A 1 100 ? -17.721 42.968 25.716 1.00 51.91 100 HIS A N 1
ATOM 718 C CA . HIS A 1 100 ? -18.498 43.274 26.903 1.00 51.91 100 HIS A CA 1
ATOM 719 C C . HIS A 1 100 ? -18.672 44.797 26.969 1.00 51.91 100 HIS A C 1
ATOM 721 O O . HIS A 1 100 ? -17.713 45.550 27.132 1.00 51.91 100 HIS A O 1
ATOM 727 N N . GLN A 1 101 ? -19.908 45.266 26.796 1.00 56.28 101 GLN A N 1
ATOM 728 C CA . GLN A 1 101 ? -20.261 46.663 27.020 1.00 56.28 101 GLN A CA 1
ATOM 729 C C . GLN A 1 101 ? -20.022 47.005 28.493 1.00 56.28 101 GLN A C 1
ATOM 731 O O . GLN A 1 101 ? -20.840 46.675 29.350 1.00 56.28 101 GLN A O 1
ATOM 736 N N . HIS A 1 102 ? -18.927 47.702 28.790 1.00 45.38 102 HIS A N 1
ATOM 737 C CA . HIS A 1 102 ? -18.814 48.433 30.042 1.00 45.38 102 HIS A CA 1
ATOM 738 C C . HIS A 1 102 ? -19.465 49.801 29.840 1.00 45.38 102 HIS A C 1
ATOM 740 O O . HIS A 1 102 ? -18.864 50.751 29.343 1.00 45.38 102 HIS A O 1
ATOM 746 N N . GLN A 1 103 ? -20.745 49.873 30.197 1.00 48.19 103 GLN A N 1
ATOM 747 C CA . GLN A 1 103 ? -21.391 51.137 30.515 1.00 48.19 103 GLN A CA 1
ATOM 748 C C . GLN A 1 103 ? -20.679 51.724 31.742 1.00 48.19 103 GLN A C 1
ATOM 750 O O . GLN A 1 103 ? -20.510 51.053 32.761 1.00 48.19 103 GLN A O 1
ATOM 755 N N . GLY A 1 104 ? -20.225 52.966 31.621 1.00 42.09 104 GLY A N 1
ATOM 756 C CA . GLY A 1 104 ? -19.607 53.738 32.689 1.00 42.09 104 GLY A CA 1
ATOM 757 C C . GLY A 1 104 ? -19.868 55.208 32.419 1.00 42.09 104 GLY A C 1
ATOM 758 O O . GLY A 1 104 ? -19.169 55.838 31.635 1.00 42.09 104 GLY A O 1
ATOM 759 N N . ALA A 1 105 ? -20.948 55.704 33.011 1.00 44.03 105 ALA A N 1
ATOM 760 C CA . ALA A 1 105 ? -21.333 57.104 33.028 1.00 44.03 105 ALA A CA 1
ATOM 761 C C . ALA A 1 105 ? -20.254 57.977 33.691 1.00 44.03 105 ALA A C 1
ATOM 763 O O . ALA A 1 105 ? -19.556 57.507 34.587 1.00 44.03 105 ALA A O 1
ATOM 764 N N . GLY A 1 106 ? -20.200 59.265 33.341 1.00 45.12 106 GLY A N 1
ATOM 765 C CA . GLY A 1 106 ? -19.642 60.266 34.256 1.00 45.12 106 GLY A CA 1
ATOM 766 C C . GLY A 1 106 ? -18.772 61.337 33.619 1.00 45.12 106 GLY A C 1
ATOM 767 O O . GLY A 1 106 ? -17.552 61.264 33.652 1.00 45.12 106 GLY A O 1
ATOM 768 N N . GLN A 1 107 ? -19.446 62.363 33.109 1.00 48.75 107 GLN A N 1
ATOM 769 C CA . GLN A 1 107 ? -18.983 63.744 32.995 1.00 48.75 107 GLN A CA 1
ATOM 770 C C . GLN A 1 107 ? -18.194 64.193 34.245 1.00 48.75 107 GLN A C 1
ATOM 772 O O . GLN A 1 107 ? -18.652 63.964 35.365 1.00 48.75 107 GLN A O 1
ATOM 777 N N . GLY A 1 108 ? -17.073 64.897 34.068 1.00 47.75 108 GLY A N 1
ATOM 778 C CA . GLY A 1 108 ? -16.344 65.499 35.185 1.00 47.75 108 GLY A CA 1
ATOM 779 C C . GLY A 1 108 ? -15.110 66.283 34.758 1.00 47.75 108 GLY A C 1
ATOM 780 O O . GLY A 1 108 ? -13.990 65.807 34.907 1.00 47.75 108 GLY A O 1
ATOM 781 N N . ASP A 1 109 ? -15.329 67.483 34.225 1.00 51.34 109 ASP A N 1
ATOM 782 C CA . ASP A 1 109 ? -14.337 68.557 34.184 1.00 51.34 109 ASP A CA 1
ATOM 783 C C . ASP A 1 109 ? -13.789 68.879 35.585 1.00 51.34 109 ASP A C 1
ATOM 785 O O . ASP A 1 109 ? -14.507 68.698 36.570 1.00 51.34 109 ASP A O 1
ATOM 789 N N . GLN A 1 110 ? -12.596 69.500 35.605 1.00 57.41 110 GLN A N 1
ATOM 790 C CA . GLN A 1 110 ? -11.937 70.300 36.668 1.00 57.41 110 GLN A CA 1
ATOM 791 C C . GLN A 1 110 ? -10.599 69.674 37.096 1.00 57.41 110 GLN A C 1
ATOM 793 O O . GLN A 1 110 ? -10.556 68.652 37.767 1.00 57.41 110 GLN A O 1
ATOM 798 N N . GLN A 1 111 ? -9.476 70.087 36.500 1.00 50.66 111 GLN A N 1
ATOM 799 C CA . GLN A 1 111 ? -8.708 71.329 36.736 1.00 50.66 111 GLN A CA 1
ATOM 800 C C . GLN A 1 111 ? -8.039 71.376 38.112 1.0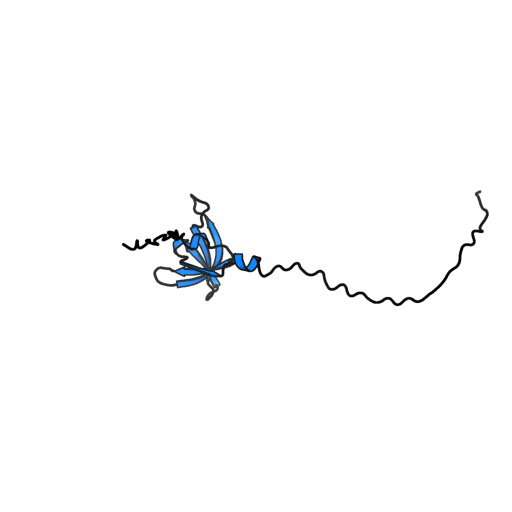0 50.66 111 GLN A C 1
ATOM 802 O O . GLN A 1 111 ? -8.600 70.976 39.122 1.00 50.66 111 GLN A O 1
ATOM 807 N N . GLY A 1 112 ? -6.772 71.787 38.085 1.00 48.09 112 GLY A N 1
ATOM 808 C CA . GLY A 1 112 ? -5.802 71.530 39.132 1.00 48.09 112 GLY A CA 1
ATOM 809 C C . GLY A 1 112 ? -5.906 72.433 40.349 1.00 48.09 112 GLY A C 1
ATOM 810 O O . GLY A 1 112 ? -6.332 73.576 40.267 1.00 48.09 112 GLY A O 1
ATOM 811 N N . GLU A 1 113 ? -5.349 71.932 41.444 1.00 53.94 113 GLU A N 1
ATOM 812 C CA . GLU A 1 113 ? -4.898 72.734 42.572 1.00 53.94 113 GLU A CA 1
ATOM 813 C C . GLU A 1 113 ? -3.538 72.192 43.016 1.00 53.94 113 GLU A C 1
ATOM 815 O O . GLU A 1 113 ? -3.413 71.187 43.714 1.00 53.94 113 GLU A O 1
ATOM 820 N N . GLY A 1 114 ? -2.482 72.844 42.532 1.00 48.72 114 GLY A N 1
ATOM 821 C CA . GLY A 1 114 ? -1.136 72.652 43.039 1.00 48.72 114 GLY A CA 1
ATOM 822 C C . GLY A 1 114 ? -0.924 73.554 44.241 1.00 48.72 114 GLY A C 1
ATOM 823 O O . GLY A 1 114 ? -0.590 74.711 44.053 1.00 48.72 114 GLY A O 1
ATOM 824 N N . HIS A 1 115 ? -1.057 73.034 45.459 1.00 45.62 115 HIS A N 1
ATOM 825 C CA . HIS A 1 115 ? -0.550 73.694 46.664 1.00 45.62 115 HIS A CA 1
ATOM 826 C C . HIS A 1 115 ? -0.116 72.642 47.691 1.00 45.62 115 HIS A C 1
ATOM 828 O O . HIS A 1 115 ? -0.916 71.858 48.187 1.00 45.62 115 HIS A O 1
ATOM 834 N N . GLY A 1 116 ? 1.177 72.624 48.014 1.00 46.59 116 GLY A N 1
ATOM 835 C CA . GLY A 1 116 ? 1.750 71.695 48.986 1.00 46.59 116 GLY A CA 1
ATOM 836 C C . GLY A 1 116 ? 3.225 71.975 49.228 1.00 46.59 116 GLY A C 1
ATOM 837 O O . GLY A 1 116 ? 4.090 71.180 48.876 1.00 46.59 116 GLY A O 1
ATOM 838 N N . ALA A 1 117 ? 3.508 73.158 49.766 1.00 44.75 117 ALA A N 1
ATOM 839 C CA . ALA A 1 117 ? 4.837 73.580 50.164 1.00 44.75 117 ALA A CA 1
ATOM 840 C C . ALA A 1 117 ? 5.400 72.749 51.335 1.00 44.75 117 ALA A C 1
ATOM 842 O O . ALA A 1 117 ? 4.671 72.312 52.220 1.00 44.75 117 ALA A O 1
ATOM 843 N N . ALA A 1 118 ? 6.734 72.689 51.349 1.00 49.69 118 ALA A N 1
ATOM 844 C CA . ALA A 1 118 ? 7.619 72.539 52.504 1.00 49.69 118 ALA A CA 1
ATOM 845 C C . ALA A 1 118 ? 7.644 71.194 53.255 1.00 49.69 118 ALA A C 1
ATOM 847 O O . ALA A 1 118 ? 6.779 70.886 54.069 1.00 49.69 118 ALA A O 1
ATOM 848 N N . ARG A 1 119 ? 8.769 70.475 53.094 1.00 49.34 119 ARG A N 1
ATOM 849 C CA . ARG A 1 119 ? 9.713 70.166 54.194 1.00 49.34 119 ARG A CA 1
ATOM 850 C C . ARG A 1 119 ? 10.920 69.353 53.699 1.00 49.34 119 ARG A C 1
ATOM 852 O O . ARG A 1 119 ? 10.832 68.145 53.513 1.00 49.34 119 ARG A O 1
ATOM 859 N N . ARG A 1 120 ? 12.057 70.037 53.504 1.00 48.88 120 ARG A N 1
ATOM 860 C CA . ARG A 1 120 ? 13.404 69.467 53.725 1.00 48.88 120 ARG A CA 1
ATOM 861 C C . ARG A 1 120 ? 13.522 69.263 55.246 1.00 48.88 120 ARG A C 1
ATOM 863 O O . ARG A 1 120 ? 13.046 70.118 55.981 1.00 48.88 120 ARG A O 1
ATOM 870 N N . GLY A 1 121 ? 13.919 68.104 55.760 1.00 51.94 121 GLY A N 1
ATOM 871 C CA . GLY A 1 121 ? 15.288 67.592 55.724 1.00 51.94 121 GLY A CA 1
ATOM 872 C C . GLY A 1 121 ? 15.975 68.007 57.032 1.00 51.94 121 GLY A C 1
ATOM 873 O O . GLY A 1 121 ? 16.052 69.202 57.291 1.00 51.94 121 GLY A O 1
ATOM 874 N N . PHE A 1 122 ? 16.346 67.012 57.843 1.00 47.09 122 PHE A N 1
ATOM 875 C CA . PHE A 1 122 ? 17.022 67.118 59.144 1.00 47.09 122 PHE A CA 1
ATOM 876 C C . PHE A 1 122 ? 18.351 67.877 59.086 1.00 47.09 122 PHE A C 1
ATOM 878 O O . PHE A 1 122 ? 18.999 67.835 58.013 1.00 47.09 122 PHE A O 1
#

Mean predicted aligned error: 17.82 Å

Secondary structure (DSSP, 8-state):
-----------------GGGG--TT-EEEEE-SS-EEEEEEEEEEEETTEEEEEEEEEEETTT--EEEEEGGGEEEEEE-STTTTTTS-S--------------------------------

Solvent-accessible surface area (backbone atoms only — not comparable to full-atom values): 8132 Å² total; per-residue (Å²): 138,82,82,79,80,80,86,76,83,76,72,76,74,78,80,67,64,58,33,74,75,63,48,66,64,16,34,31,36,37,50,57,98,90,51,72,50,47,23,36,26,73,41,76,37,48,40,102,89,41,80,57,64,37,36,34,34,28,32,28,71,91,77,63,51,74,45,80,41,51,32,86,30,34,71,42,77,80,42,67,52,76,64,51,68,79,76,71,68,74,77,81,72,77,74,86,78,75,82,76,83,77,84,76,88,80,90,79,87,81,85,88,82,93,80,82,80,89,81,84,78,136

pLDDT: mean 72.97, std 21.55, range [40.59, 97.88]

Foldseek 3Di:
DDDDPDPDPPPPPPCDQQLQVDDAQWWFWFADPVDIFIFGFHDFQADPVGRGTFWTFTQTPVPRDTDIDTSNRGRDTPDDCVVVVVVPDDDPPDPDPDPDDDDDDDDDDDDDDDDDDDDDDD

Sequence (122 aa):
MIGVSGDSGARGVELQPQFLAAGVGNLVVVQTRDDWWMGHVIHVEGGARSQAPSLFQVACVDTGAIRTVNGDAVVAILQSTTERAGQGSGPLQPADNHPHQHQGAGQGDQQGEGHGAARRGF